Protein AF-A0A5Z1F664-F1 (afdb_monomer_lite)

Structure (mmCIF, N/CA/C/O backbone):
data_AF-A0A5Z1F664-F1
#
_entry.id   AF-A0A5Z1F664-F1
#
loop_
_atom_site.group_PDB
_atom_site.id
_atom_site.type_symbol
_atom_site.label_atom_id
_atom_site.label_alt_id
_atom_site.label_comp_id
_atom_site.label_asym_id
_atom_site.label_entity_id
_atom_site.label_seq_id
_atom_site.pdbx_PDB_ins_code
_atom_site.Cartn_x
_atom_site.Cartn_y
_atom_site.Cartn_z
_atom_site.occupancy
_atom_site.B_iso_or_equiv
_atom_site.auth_seq_id
_atom_site.auth_comp_id
_atom_site.auth_asym_id
_atom_site.auth_atom_id
_atom_site.pdbx_PDB_model_num
ATOM 1 N N . ARG A 1 1 ? 28.347 15.474 -40.503 1.00 77.38 1 ARG A N 1
ATOM 2 C CA . ARG A 1 1 ? 27.801 16.707 -39.877 1.00 77.38 1 ARG A CA 1
ATOM 3 C C . ARG A 1 1 ? 26.361 16.531 -39.399 1.00 77.38 1 ARG A C 1
ATOM 5 O O . ARG A 1 1 ? 26.155 16.645 -38.205 1.00 77.38 1 ARG A O 1
ATOM 12 N N . LEU A 1 2 ? 25.368 16.253 -40.260 1.00 91.25 2 LEU A N 1
ATOM 13 C CA . LEU A 1 2 ? 23.984 16.040 -39.787 1.00 91.25 2 LEU A CA 1
ATOM 14 C C . LEU A 1 2 ? 23.833 14.750 -38.961 1.00 91.25 2 LEU A C 1
ATOM 16 O O . LEU A 1 2 ? 23.247 14.787 -37.887 1.00 91.25 2 LEU A O 1
ATOM 20 N N . LEU A 1 3 ? 24.401 13.635 -39.437 1.00 90.56 3 LEU A N 1
ATOM 21 C CA . LEU A 1 3 ? 24.361 12.351 -38.726 1.00 90.56 3 LEU A CA 1
ATOM 22 C C . LEU A 1 3 ? 25.050 12.425 -37.356 1.00 90.56 3 LEU A C 1
ATOM 24 O O . LEU A 1 3 ? 24.465 11.992 -36.375 1.00 90.56 3 LEU A O 1
ATOM 28 N N . ASP A 1 4 ? 26.217 13.068 -37.263 1.00 93.19 4 ASP A N 1
ATOM 29 C CA . ASP A 1 4 ? 26.925 13.260 -35.984 1.00 93.19 4 ASP A CA 1
ATOM 30 C C . ASP A 1 4 ? 26.083 14.058 -34.972 1.00 93.19 4 ASP A C 1
ATOM 32 O O . ASP A 1 4 ? 26.042 13.743 -33.780 1.00 93.19 4 ASP A O 1
ATOM 36 N N . VAL A 1 5 ? 25.372 15.088 -35.452 1.00 94.31 5 VAL A N 1
ATOM 37 C CA . VAL A 1 5 ? 24.452 15.879 -34.623 1.00 94.31 5 VAL A CA 1
ATOM 38 C C . VAL A 1 5 ? 23.269 15.028 -34.173 1.00 94.31 5 VAL A C 1
ATOM 40 O O . VAL A 1 5 ? 22.916 15.075 -32.996 1.00 94.31 5 VAL A O 1
ATOM 43 N N . LEU A 1 6 ? 22.674 14.236 -35.068 1.00 93.50 6 LEU A N 1
ATOM 44 C CA . LEU A 1 6 ? 21.571 13.336 -34.724 1.00 93.50 6 LEU A CA 1
ATOM 45 C C . LEU A 1 6 ? 22.002 12.278 -33.709 1.00 93.50 6 LEU A C 1
ATOM 47 O O . LEU A 1 6 ? 21.297 12.075 -32.730 1.00 93.50 6 LEU A O 1
ATOM 51 N N . GLN A 1 7 ? 23.177 11.680 -33.877 1.00 93.50 7 GLN A N 1
ATOM 52 C CA . GLN A 1 7 ? 23.704 10.696 -32.938 1.00 93.50 7 GLN A CA 1
ATOM 53 C C . GLN A 1 7 ? 23.955 11.306 -31.552 1.00 93.50 7 GLN A C 1
ATOM 55 O O . GLN A 1 7 ? 23.584 10.723 -30.540 1.00 93.50 7 GLN A O 1
ATOM 60 N N . THR A 1 8 ? 24.525 12.514 -31.494 1.00 96.00 8 THR A N 1
ATOM 61 C CA . THR A 1 8 ? 24.801 13.200 -30.219 1.00 96.00 8 THR A CA 1
ATOM 62 C C . THR A 1 8 ? 23.518 13.663 -29.519 1.00 96.00 8 THR A C 1
ATOM 64 O O . THR A 1 8 ? 23.406 13.629 -28.292 1.00 96.00 8 THR A O 1
ATOM 67 N N . ARG A 1 9 ? 22.530 14.147 -30.280 1.00 96.62 9 ARG A N 1
ATOM 68 C CA . ARG A 1 9 ? 21.281 14.676 -29.715 1.00 96.62 9 ARG A CA 1
ATOM 69 C C . ARG A 1 9 ? 20.278 13.581 -29.394 1.00 96.62 9 ARG A C 1
ATOM 71 O O . ARG A 1 9 ? 19.625 13.664 -28.361 1.00 96.62 9 ARG A O 1
ATOM 78 N N . VAL A 1 10 ? 20.155 12.585 -30.259 1.00 95.38 10 VAL A N 1
ATOM 79 C CA . VAL A 1 10 ? 19.135 11.544 -30.161 1.00 95.38 10 VAL A CA 1
ATOM 80 C C . VAL A 1 10 ? 19.765 10.257 -29.653 1.00 95.38 10 VAL A C 1
ATOM 82 O O . VAL A 1 10 ? 19.531 9.908 -28.502 1.00 95.38 10 VAL A O 1
ATOM 85 N N . GLY A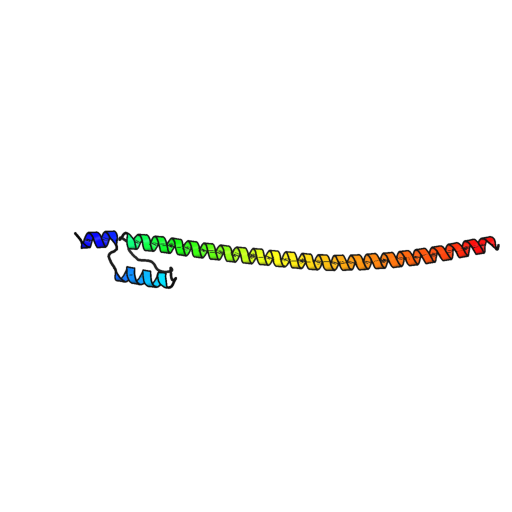 1 11 ? 20.605 9.614 -30.459 1.00 94.88 11 GLY A N 1
ATOM 86 C CA . GLY A 1 11 ? 21.236 8.338 -30.131 1.00 94.88 11 GLY A CA 1
ATOM 87 C C . GLY A 1 11 ? 21.725 7.601 -31.371 1.00 94.88 11 GLY A C 1
ATOM 88 O O . GLY A 1 11 ? 21.448 8.029 -32.495 1.00 94.88 11 GLY A O 1
ATOM 89 N N . SER A 1 12 ? 22.469 6.510 -31.184 1.00 91.75 12 SER A N 1
ATOM 90 C CA . SER A 1 12 ? 22.998 5.724 -32.311 1.00 91.75 12 SER A CA 1
ATOM 91 C C . SER A 1 12 ? 22.051 4.630 -32.800 1.00 91.75 12 SER A C 1
ATOM 93 O O . SER A 1 12 ? 22.189 4.203 -33.945 1.00 91.75 12 SER A O 1
ATOM 95 N N . ASP A 1 13 ? 21.088 4.194 -31.979 1.00 93.75 13 ASP A N 1
ATOM 96 C CA . ASP A 1 13 ? 20.127 3.147 -32.347 1.00 93.75 13 ASP A CA 1
ATOM 97 C C . ASP A 1 13 ? 18.672 3.605 -32.149 1.00 93.75 13 ASP A C 1
ATOM 99 O O . ASP A 1 13 ? 18.087 3.524 -31.068 1.00 93.75 13 ASP A O 1
ATOM 103 N N . MET A 1 14 ? 18.056 4.060 -33.243 1.00 94.31 14 MET A N 1
ATOM 104 C CA . MET A 1 14 ? 16.661 4.509 -33.244 1.00 94.31 14 MET A CA 1
ATOM 105 C C . MET A 1 14 ? 15.660 3.380 -32.979 1.00 94.31 14 MET A C 1
ATOM 107 O O . MET A 1 14 ? 14.577 3.646 -32.457 1.00 94.31 14 MET A O 1
ATOM 111 N N . ASN A 1 15 ? 15.999 2.132 -33.317 1.00 95.56 15 ASN A N 1
ATOM 112 C CA . ASN A 1 15 ? 15.115 0.994 -33.075 1.00 95.56 15 ASN A CA 1
ATOM 113 C C . ASN A 1 15 ? 15.111 0.632 -31.590 1.00 95.56 15 ASN A C 1
ATOM 115 O O . ASN A 1 15 ? 14.046 0.363 -31.035 1.00 95.56 15 ASN A O 1
ATOM 119 N N . ALA A 1 16 ? 16.273 0.689 -30.934 1.00 95.75 16 ALA A N 1
ATOM 120 C CA . ALA A 1 16 ? 16.369 0.522 -29.488 1.00 95.75 16 ALA A CA 1
ATOM 121 C C . ALA A 1 16 ? 15.576 1.612 -28.747 1.00 95.75 16 ALA A C 1
ATOM 123 O O . ALA A 1 16 ? 14.780 1.291 -27.863 1.00 95.75 16 ALA A O 1
ATOM 124 N N . ILE A 1 17 ? 15.716 2.881 -29.158 1.00 96.62 17 ILE A N 1
ATOM 125 C CA . ILE A 1 17 ? 14.953 4.007 -28.587 1.00 96.62 17 ILE A CA 1
ATOM 126 C C . ILE A 1 17 ? 13.444 3.809 -28.779 1.00 96.62 17 ILE A C 1
ATOM 128 O O . ILE A 1 17 ? 12.660 4.000 -27.851 1.00 96.62 17 ILE A O 1
ATOM 132 N N . HIS A 1 18 ? 13.010 3.407 -29.973 1.00 97.12 18 HIS A N 1
ATOM 133 C CA . HIS A 1 18 ? 11.593 3.151 -30.209 1.00 97.12 18 HIS A CA 1
ATOM 134 C C . HIS A 1 18 ? 11.071 2.008 -29.329 1.00 97.12 18 HIS A C 1
ATOM 136 O O . HIS A 1 18 ? 10.019 2.145 -28.708 1.00 97.12 18 HIS A O 1
ATOM 142 N N . LYS A 1 19 ? 11.831 0.912 -29.219 1.00 97.69 19 LYS A N 1
ATOM 143 C CA . LYS A 1 19 ? 11.468 -0.237 -28.389 1.00 97.69 19 LYS A CA 1
ATOM 144 C C . LYS A 1 19 ? 11.304 0.152 -26.918 1.00 97.69 19 LYS A C 1
ATOM 146 O O . LYS A 1 19 ? 10.279 -0.187 -26.333 1.00 97.69 19 LYS A O 1
ATOM 151 N N . ILE A 1 20 ? 12.255 0.892 -26.339 1.00 97.62 20 ILE A N 1
ATOM 152 C CA . ILE A 1 20 ? 12.155 1.297 -24.928 1.00 97.62 20 ILE A CA 1
ATOM 153 C C . ILE A 1 20 ? 10.955 2.222 -24.687 1.00 97.62 20 ILE A C 1
ATOM 155 O O . ILE A 1 20 ? 10.299 2.135 -23.654 1.00 97.62 20 ILE A O 1
ATOM 159 N N . PHE A 1 21 ? 10.611 3.077 -25.656 1.00 97.75 21 PHE A N 1
ATOM 160 C CA . PHE A 1 21 ? 9.417 3.915 -25.560 1.00 97.75 21 PHE A CA 1
ATOM 161 C C . PHE A 1 21 ? 8.125 3.101 -25.601 1.00 97.75 21 PHE A C 1
ATOM 163 O O . PHE A 1 21 ? 7.202 3.421 -24.856 1.00 97.75 21 PHE A O 1
ATOM 170 N N . GLU A 1 22 ? 8.039 2.050 -26.418 1.00 98.31 22 GLU A N 1
ATOM 171 C CA . GLU A 1 22 ? 6.878 1.151 -26.399 1.00 98.31 22 GLU A CA 1
ATOM 172 C C . GLU A 1 22 ? 6.774 0.376 -25.077 1.00 98.31 22 GLU A C 1
ATOM 174 O O . GLU A 1 22 ? 5.680 0.263 -24.522 1.00 98.31 22 GLU A O 1
ATOM 179 N N . GLU A 1 23 ? 7.901 -0.065 -24.510 1.00 98.12 23 GLU A N 1
ATOM 180 C CA . GLU A 1 23 ? 7.941 -0.686 -23.180 1.00 98.12 23 GLU A CA 1
ATOM 181 C C . GLU A 1 23 ? 7.441 0.292 -22.100 1.00 98.12 23 GLU A C 1
ATOM 183 O O . GLU A 1 23 ? 6.495 -0.020 -21.372 1.00 98.12 23 GLU A O 1
ATOM 188 N N . TYR A 1 24 ? 7.949 1.527 -22.076 1.00 97.62 24 TYR A N 1
ATOM 189 C CA . TYR A 1 24 ? 7.527 2.549 -21.109 1.00 97.62 24 TYR A CA 1
ATOM 190 C C . TYR A 1 24 ? 6.060 2.966 -21.295 1.00 97.62 24 TYR A C 1
ATOM 192 O O . TYR A 1 24 ? 5.355 3.190 -20.310 1.00 97.62 24 TYR A O 1
ATOM 200 N N . LYS A 1 25 ? 5.553 3.026 -22.537 1.00 97.62 25 LYS A N 1
ATOM 201 C CA . LYS A 1 25 ? 4.119 3.244 -22.820 1.00 97.62 25 LYS A CA 1
ATOM 202 C C . LYS A 1 25 ? 3.247 2.128 -22.250 1.00 97.62 25 LYS A C 1
ATOM 204 O O . LYS A 1 25 ? 2.129 2.397 -21.820 1.00 97.62 25 LYS A O 1
ATOM 209 N N . SER A 1 26 ? 3.756 0.897 -22.229 1.00 97.75 26 SER A N 1
ATOM 210 C CA . SER A 1 26 ? 3.103 -0.250 -21.588 1.00 97.75 26 SER A CA 1
ATOM 211 C C . SER A 1 26 ? 3.327 -0.324 -20.070 1.00 97.75 26 SER A C 1
ATOM 213 O O . SER A 1 26 ? 2.928 -1.303 -19.444 1.00 97.75 26 SER A O 1
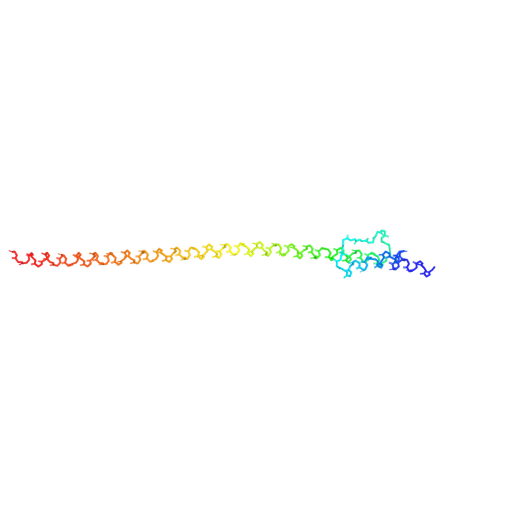ATOM 215 N N . LEU A 1 27 ? 3.916 0.724 -19.474 1.00 97.31 27 LEU A N 1
ATOM 216 C CA . LEU A 1 27 ? 4.286 0.826 -18.057 1.00 97.31 27 LEU A CA 1
ATOM 217 C C . LEU A 1 27 ? 5.360 -0.180 -17.614 1.00 97.31 27 LEU A C 1
ATOM 219 O O . LEU A 1 27 ? 5.517 -0.441 -16.419 1.00 97.31 27 LEU A O 1
ATOM 223 N N . ASP A 1 28 ? 6.121 -0.731 -18.559 1.00 97.56 28 ASP A N 1
ATOM 224 C CA . ASP A 1 28 ? 7.259 -1.594 -18.273 1.00 97.56 28 ASP A CA 1
ATOM 225 C C . ASP A 1 28 ? 8.553 -0.774 -18.254 1.00 97.56 28 ASP A C 1
ATOM 227 O O . ASP A 1 28 ? 9.135 -0.469 -19.290 1.00 97.56 28 ASP A O 1
ATOM 231 N N . PHE A 1 29 ? 9.008 -0.420 -17.052 1.00 97.25 29 PHE A N 1
ATOM 232 C CA . PHE A 1 29 ? 10.221 0.377 -16.825 1.00 97.25 29 PHE A CA 1
ATOM 233 C C . PHE A 1 29 ? 11.428 -0.477 -16.404 1.00 97.25 29 PHE A C 1
ATOM 235 O O . PHE A 1 29 ? 12.361 0.026 -15.778 1.00 97.25 29 PHE A O 1
ATOM 242 N N . ARG A 1 30 ? 11.394 -1.794 -16.654 1.00 95.88 30 ARG A N 1
ATOM 243 C CA . ARG A 1 30 ? 12.449 -2.717 -16.194 1.00 95.88 30 ARG A CA 1
ATOM 244 C C . ARG A 1 30 ? 13.727 -2.626 -17.019 1.00 95.88 30 ARG A C 1
ATOM 246 O O . ARG A 1 30 ? 14.809 -2.848 -16.477 1.00 95.88 30 ARG A O 1
ATOM 253 N N . ASN A 1 31 ? 13.599 -2.332 -18.308 1.00 96.62 31 ASN A N 1
ATOM 254 C CA . ASN A 1 31 ? 14.725 -2.253 -19.231 1.00 96.62 31 ASN A CA 1
ATOM 255 C C . ASN A 1 31 ? 15.238 -0.818 -19.357 1.00 96.62 31 ASN A C 1
ATOM 257 O O . ASN A 1 31 ? 14.591 0.137 -18.931 1.00 96.62 31 ASN A O 1
ATOM 261 N N . LYS A 1 32 ? 16.418 -0.679 -19.963 1.00 96.19 32 LYS A N 1
ATOM 262 C CA . LYS A 1 32 ? 17.068 0.597 -20.269 1.00 96.19 32 LYS A CA 1
ATOM 263 C C . LYS A 1 32 ? 17.802 0.500 -21.597 1.00 96.19 32 LYS A C 1
ATOM 265 O O . LYS A 1 32 ? 18.056 -0.594 -22.095 1.00 96.19 32 LYS A O 1
ATOM 270 N N . LEU A 1 33 ? 18.166 1.651 -22.147 1.00 96.19 33 LEU A N 1
ATOM 271 C CA . LEU A 1 33 ? 19.045 1.730 -23.306 1.00 96.19 33 LEU A CA 1
ATOM 272 C C . LEU A 1 33 ? 20.494 1.496 -22.874 1.00 96.19 33 LEU A C 1
ATOM 274 O O . LEU A 1 33 ? 21.047 2.279 -22.095 1.00 96.19 33 LEU A O 1
ATOM 278 N N . ASP A 1 34 ? 21.108 0.437 -23.393 1.00 92.88 34 ASP A N 1
ATOM 279 C CA . ASP A 1 34 ? 22.530 0.162 -23.197 1.00 92.88 34 ASP A CA 1
ATOM 280 C C . ASP A 1 34 ? 23.391 1.154 -23.985 1.00 92.88 34 ASP A C 1
ATOM 282 O O . ASP A 1 34 ? 23.032 1.571 -25.084 1.00 92.88 34 ASP A O 1
ATOM 286 N N . ASN A 1 35 ? 24.559 1.510 -23.442 1.00 91.88 35 ASN A N 1
ATOM 287 C CA . ASN A 1 35 ? 25.513 2.430 -24.080 1.00 91.88 35 ASN A CA 1
ATOM 288 C C . ASN A 1 35 ? 24.885 3.767 -24.527 1.00 91.88 35 ASN A C 1
ATOM 290 O O . ASN A 1 35 ? 25.287 4.332 -25.545 1.00 91.88 35 ASN A O 1
ATOM 294 N N . ALA A 1 36 ? 23.913 4.271 -23.761 1.00 93.25 36 ALA A N 1
ATOM 295 C CA . ALA A 1 36 ? 23.258 5.548 -24.007 1.00 93.25 36 ALA A CA 1
ATOM 296 C C . ALA A 1 36 ? 24.281 6.696 -24.042 1.00 93.25 36 ALA A C 1
ATOM 298 O O . ALA A 1 36 ? 24.887 7.032 -23.024 1.00 93.25 36 ALA A O 1
ATOM 299 N N . ASN A 1 37 ? 24.455 7.302 -25.214 1.00 93.50 37 ASN A N 1
ATOM 300 C CA . ASN A 1 37 ? 25.386 8.411 -25.443 1.00 93.50 37 ASN A CA 1
ATOM 301 C C . ASN A 1 37 ? 24.678 9.634 -26.040 1.00 93.50 37 ASN A C 1
ATOM 303 O O . ASN A 1 37 ? 25.144 10.763 -25.877 1.00 93.50 37 ASN A O 1
ATOM 307 N N . GLY A 1 38 ? 23.548 9.421 -26.719 1.00 96.44 38 GLY A N 1
ATOM 308 C CA . GLY A 1 38 ? 22.690 10.491 -27.200 1.00 96.44 38 GLY A CA 1
ATOM 309 C C . GLY A 1 38 ? 21.916 11.151 -26.060 1.00 96.44 38 GLY A C 1
ATOM 310 O O . GLY A 1 38 ? 21.518 10.502 -25.092 1.00 96.44 38 GLY A O 1
ATOM 311 N N . SER A 1 39 ? 21.663 12.457 -26.171 1.00 97.50 39 SER A N 1
ATOM 312 C CA . SER A 1 39 ? 20.955 13.200 -25.113 1.00 97.50 39 SER A CA 1
ATOM 313 C C . SER A 1 39 ? 19.560 12.621 -24.818 1.00 97.50 39 SER A C 1
ATOM 315 O O . SER A 1 39 ? 19.158 12.577 -23.654 1.00 97.50 39 SER A O 1
ATOM 317 N N . VAL A 1 40 ? 18.830 12.148 -25.839 1.00 97.25 40 VAL A N 1
ATOM 318 C CA . VAL A 1 40 ? 17.525 11.482 -25.659 1.00 97.25 40 VAL A CA 1
ATOM 319 C C . VAL A 1 40 ? 17.679 10.125 -24.970 1.00 97.25 40 VAL A C 1
ATOM 321 O O . VAL A 1 40 ? 16.927 9.862 -24.035 1.00 97.25 40 VAL A O 1
ATOM 324 N N . GLU A 1 41 ? 18.650 9.291 -25.357 1.00 97.31 41 GLU A N 1
ATOM 325 C CA . GLU A 1 41 ? 18.900 7.993 -24.702 1.00 97.31 41 GLU A CA 1
ATOM 326 C C . GLU A 1 41 ? 19.187 8.169 -23.201 1.00 97.31 41 GLU A C 1
ATOM 328 O O . GLU A 1 41 ? 18.549 7.538 -22.356 1.00 97.31 41 GLU A O 1
ATOM 333 N N . VAL A 1 42 ? 20.097 9.090 -22.860 1.00 97.81 42 VAL A N 1
ATOM 334 C CA . VAL A 1 42 ? 20.485 9.378 -21.469 1.00 97.81 42 VAL A CA 1
ATOM 335 C C . VAL A 1 42 ? 19.294 9.889 -20.663 1.00 97.81 42 VAL A C 1
ATOM 337 O O . VAL A 1 42 ? 19.036 9.411 -19.557 1.00 97.81 42 VAL A O 1
ATOM 340 N N . THR A 1 43 ? 18.533 10.830 -21.228 1.00 97.94 43 THR A N 1
ATOM 341 C CA . THR A 1 43 ? 17.341 11.381 -20.569 1.00 97.94 43 THR A CA 1
ATOM 342 C C . THR A 1 43 ? 16.277 10.304 -20.363 1.00 97.94 43 THR A C 1
ATOM 344 O O . THR A 1 43 ? 15.653 10.253 -19.309 1.00 97.94 43 THR A O 1
ATOM 347 N N . THR A 1 44 ? 16.097 9.405 -21.332 1.00 97.38 44 THR A N 1
ATOM 348 C CA . THR A 1 44 ? 15.135 8.296 -21.249 1.00 97.38 44 THR A CA 1
ATOM 349 C C . THR A 1 44 ? 15.470 7.346 -20.105 1.00 97.38 44 THR A C 1
ATOM 351 O O . THR A 1 44 ? 14.590 6.990 -19.320 1.00 97.38 44 THR A O 1
ATOM 354 N N . ASN A 1 45 ? 16.745 6.980 -19.957 1.00 97.81 45 ASN A N 1
ATOM 355 C CA . ASN A 1 45 ? 17.191 6.143 -18.845 1.00 97.81 45 ASN A CA 1
ATOM 356 C C . ASN A 1 45 ? 16.981 6.840 -17.494 1.00 97.81 45 ASN A C 1
ATOM 358 O O . ASN A 1 45 ? 16.437 6.228 -16.578 1.00 97.81 45 ASN A O 1
ATOM 362 N N . ALA A 1 46 ? 17.341 8.125 -17.391 1.00 98.19 46 ALA A N 1
ATOM 363 C CA . ALA A 1 46 ? 17.147 8.906 -16.169 1.00 98.19 46 ALA A CA 1
ATOM 364 C C . ALA A 1 46 ? 15.662 9.020 -15.776 1.00 98.19 46 ALA A C 1
ATOM 366 O O . ALA A 1 46 ? 15.318 8.879 -14.604 1.00 98.19 46 ALA A O 1
ATOM 367 N N . LEU A 1 47 ? 14.770 9.227 -16.753 1.00 97.81 47 LEU A N 1
ATOM 368 C CA . LEU A 1 47 ? 13.325 9.244 -16.517 1.00 97.81 47 LEU A CA 1
ATOM 369 C C . LEU A 1 47 ? 12.807 7.875 -16.069 1.00 97.81 47 LEU A C 1
ATOM 371 O O . LEU A 1 47 ? 12.031 7.809 -15.119 1.00 97.81 47 LEU A O 1
ATOM 375 N N . GLY A 1 48 ? 13.251 6.788 -16.705 1.00 98.06 48 GLY A N 1
ATOM 376 C CA . GLY A 1 48 ? 12.895 5.431 -16.285 1.00 98.06 48 GLY A CA 1
ATOM 377 C C . GLY A 1 48 ? 13.307 5.137 -14.845 1.00 98.06 48 GLY A C 1
ATOM 378 O O . GLY A 1 48 ? 12.510 4.616 -14.068 1.00 98.06 48 GLY A O 1
ATOM 379 N N . ASP A 1 49 ? 14.517 5.545 -14.462 1.00 98.12 49 ASP A N 1
ATOM 380 C CA . ASP A 1 49 ? 15.014 5.407 -13.094 1.00 98.12 49 ASP A CA 1
ATOM 381 C C . ASP A 1 49 ? 14.163 6.157 -12.071 1.00 98.12 49 ASP A C 1
ATOM 383 O O . ASP A 1 49 ? 13.794 5.589 -11.037 1.00 98.12 49 ASP A O 1
ATOM 387 N N . GLU A 1 50 ? 13.809 7.411 -12.359 1.00 98.44 50 GLU A N 1
ATOM 388 C CA . GLU A 1 50 ? 12.982 8.191 -11.441 1.00 98.44 50 GLU A CA 1
ATOM 389 C C . GLU A 1 50 ? 11.558 7.624 -11.352 1.00 98.44 50 GLU A C 1
ATOM 391 O O . GLU A 1 50 ? 10.991 7.562 -10.262 1.00 98.44 50 GLU A O 1
ATOM 396 N N . ILE A 1 51 ? 10.997 7.113 -12.455 1.00 98.25 51 ILE A N 1
ATOM 397 C CA . ILE A 1 51 ? 9.694 6.433 -12.441 1.00 98.25 51 ILE A CA 1
ATOM 398 C C . ILE A 1 51 ? 9.747 5.169 -11.577 1.00 98.25 51 ILE A C 1
ATOM 400 O O . ILE A 1 51 ? 8.899 4.993 -10.701 1.00 98.25 51 ILE A O 1
ATOM 404 N N . VAL A 1 52 ? 10.753 4.308 -11.756 1.00 98.19 52 VAL A N 1
ATOM 405 C CA . VAL A 1 52 ? 10.925 3.096 -10.934 1.00 98.19 52 VAL A CA 1
ATOM 406 C C . VAL A 1 52 ? 11.059 3.453 -9.455 1.00 98.19 52 VAL A C 1
ATOM 408 O O . VAL A 1 52 ? 10.468 2.793 -8.599 1.00 98.19 52 VAL A O 1
ATOM 411 N N . LYS A 1 53 ? 11.816 4.504 -9.137 1.00 98.50 53 LYS A N 1
ATOM 412 C CA . LYS A 1 53 ? 11.970 4.999 -7.768 1.00 98.50 53 LYS A CA 1
ATOM 413 C C . LYS A 1 53 ? 10.644 5.498 -7.187 1.00 98.50 53 LYS A C 1
ATOM 415 O O . LYS A 1 53 ? 10.309 5.109 -6.069 1.00 98.50 53 LYS A O 1
ATOM 420 N N . MET A 1 54 ? 9.868 6.280 -7.940 1.00 98.44 54 MET A N 1
ATOM 421 C CA . MET A 1 54 ? 8.533 6.725 -7.520 1.00 98.44 54 MET A CA 1
ATOM 422 C C . MET A 1 54 ? 7.586 5.543 -7.276 1.00 98.44 54 MET A C 1
ATOM 424 O O . MET A 1 54 ? 6.880 5.524 -6.269 1.00 98.44 54 MET A O 1
ATOM 428 N N . LEU A 1 55 ? 7.597 4.528 -8.148 1.00 98.31 55 LEU A N 1
ATOM 429 C CA . LEU A 1 55 ? 6.774 3.323 -7.989 1.00 98.31 55 LEU A CA 1
ATOM 430 C C . LEU A 1 55 ? 7.157 2.529 -6.733 1.00 98.31 55 LEU A C 1
ATOM 432 O O . LEU A 1 55 ? 6.276 2.113 -5.981 1.00 98.31 55 LEU A O 1
ATOM 436 N N . LYS A 1 56 ? 8.458 2.366 -6.463 1.00 98.25 56 LYS A N 1
ATOM 437 C CA . LYS A 1 56 ? 8.944 1.730 -5.226 1.00 98.25 56 LYS A CA 1
ATOM 438 C C . LYS A 1 56 ? 8.496 2.502 -3.989 1.00 98.25 56 LYS A C 1
ATOM 440 O O . LYS A 1 56 ? 7.918 1.911 -3.087 1.00 98.25 56 LYS A O 1
ATOM 445 N N . GLN A 1 57 ? 8.668 3.821 -3.989 1.00 98.44 57 GLN A N 1
ATOM 446 C CA . GLN A 1 57 ? 8.237 4.666 -2.877 1.00 98.44 57 GLN A CA 1
ATOM 447 C C . GLN A 1 57 ? 6.718 4.600 -2.653 1.00 98.44 57 GLN A C 1
ATOM 449 O O . GLN A 1 57 ? 6.262 4.545 -1.512 1.00 98.44 57 GLN A O 1
ATOM 454 N N . SER A 1 58 ? 5.925 4.576 -3.728 1.00 98.31 58 SER A N 1
ATOM 455 C CA . SER A 1 58 ? 4.470 4.413 -3.644 1.00 98.31 58 SER A CA 1
ATOM 456 C C . SER A 1 58 ? 4.082 3.053 -3.055 1.00 98.31 58 SER A C 1
ATOM 458 O O . SER A 1 58 ? 3.212 2.993 -2.185 1.00 98.31 58 SER A O 1
ATOM 460 N N . SER A 1 59 ? 4.766 1.979 -3.461 1.00 98.38 59 SER A N 1
ATOM 461 C CA . SER A 1 59 ? 4.591 0.640 -2.886 1.00 98.38 59 SER A CA 1
ATOM 462 C C . SER A 1 59 ? 4.942 0.608 -1.396 1.00 98.38 59 SER A C 1
ATOM 464 O O . SER A 1 59 ? 4.185 0.062 -0.595 1.00 98.38 59 SER A O 1
ATOM 466 N N . ASP A 1 60 ? 6.060 1.215 -1.001 1.00 98.62 60 ASP A N 1
ATOM 467 C CA . ASP A 1 60 ? 6.480 1.280 0.402 1.00 98.62 60 ASP A CA 1
ATOM 468 C C . ASP A 1 60 ? 5.464 2.052 1.254 1.00 98.62 60 ASP A C 1
ATOM 470 O O . ASP A 1 60 ? 5.103 1.608 2.346 1.00 98.62 60 ASP A O 1
ATOM 474 N N . PHE A 1 61 ? 4.930 3.160 0.730 1.00 98.31 61 PHE A N 1
ATOM 475 C CA . PHE A 1 61 ? 3.863 3.912 1.386 1.00 98.31 61 PHE A CA 1
ATOM 476 C C . PHE A 1 61 ? 2.586 3.079 1.547 1.00 98.31 61 PHE A C 1
ATOM 478 O O . PHE A 1 61 ? 2.003 3.060 2.631 1.00 98.31 61 PHE A O 1
ATOM 485 N N . ALA A 1 62 ? 2.166 2.352 0.507 1.00 98.62 62 ALA A N 1
ATOM 486 C CA . ALA A 1 62 ? 0.991 1.485 0.567 1.00 98.62 62 ALA A CA 1
ATOM 487 C C . ALA A 1 62 ? 1.156 0.364 1.609 1.00 98.62 62 ALA A C 1
ATOM 489 O O . ALA A 1 62 ? 0.246 0.116 2.401 1.00 98.62 62 ALA A O 1
ATOM 490 N N . ASN A 1 63 ? 2.335 -0.263 1.665 1.00 98.62 63 ASN A N 1
ATOM 491 C CA . ASN A 1 63 ? 2.654 -1.284 2.664 1.00 98.62 63 ASN A CA 1
ATOM 492 C C . ASN A 1 63 ? 2.652 -0.712 4.087 1.00 98.62 63 ASN A C 1
ATOM 494 O O . ASN A 1 63 ? 2.121 -1.334 5.011 1.00 98.62 63 ASN A O 1
ATOM 498 N N . HIS A 1 64 ? 3.212 0.486 4.273 1.00 98.50 64 HIS A N 1
ATOM 499 C CA . HIS A 1 64 ? 3.204 1.158 5.567 1.00 98.50 64 HIS A CA 1
ATOM 500 C C . HIS A 1 64 ? 1.776 1.498 6.012 1.00 98.50 64 HIS A C 1
ATOM 502 O O . HIS A 1 64 ? 1.389 1.179 7.135 1.00 98.50 64 HIS A O 1
ATOM 508 N N . LEU A 1 65 ? 0.960 2.047 5.109 1.00 98.56 65 LEU A N 1
ATOM 509 C CA . LEU A 1 65 ? -0.442 2.358 5.375 1.00 98.56 65 LEU A CA 1
ATOM 510 C C . LEU A 1 65 ? -1.254 1.108 5.736 1.00 98.56 65 LEU A C 1
ATOM 512 O O . LEU A 1 65 ? -2.061 1.153 6.665 1.00 98.56 65 LEU A O 1
ATOM 516 N N . ALA A 1 66 ? -1.038 -0.011 5.039 1.00 98.50 66 ALA A N 1
ATOM 517 C CA . ALA A 1 66 ? -1.696 -1.278 5.348 1.00 98.50 66 ALA A CA 1
ATOM 518 C C . ALA A 1 66 ? -1.335 -1.779 6.758 1.00 98.50 66 ALA A C 1
ATOM 520 O O . ALA A 1 66 ? -2.215 -2.201 7.510 1.00 98.50 66 ALA A O 1
ATOM 521 N N . SER A 1 67 ? -0.060 -1.669 7.145 1.00 98.56 67 SER A N 1
ATOM 522 C CA . SER A 1 67 ? 0.414 -2.028 8.488 1.00 98.56 67 SER A CA 1
ATOM 523 C C . SER A 1 67 ? -0.229 -1.164 9.576 1.00 98.56 67 SER A C 1
ATOM 525 O O . SER A 1 67 ? -0.790 -1.695 10.537 1.00 98.56 67 SER A O 1
ATOM 527 N N . GLU A 1 68 ? -0.229 0.161 9.409 1.00 98.62 68 GLU A N 1
ATOM 528 C CA . GLU A 1 68 ? -0.851 1.077 10.375 1.00 98.62 68 GLU A CA 1
ATOM 529 C C . GLU A 1 68 ? -2.372 0.887 10.455 1.00 98.62 68 GLU A C 1
ATOM 531 O O . GLU A 1 68 ? -2.942 0.894 11.546 1.00 98.62 68 GLU A O 1
ATOM 536 N N . SER A 1 69 ? -3.028 0.608 9.326 1.00 98.62 69 SER A N 1
ATOM 537 C CA . SER A 1 69 ? -4.461 0.289 9.294 1.00 98.62 69 SER A CA 1
ATOM 538 C C . SER A 1 69 ? -4.775 -1.000 10.059 1.00 98.62 69 SER A C 1
ATOM 540 O O . SER A 1 69 ? -5.743 -1.044 10.817 1.00 98.62 69 SER A O 1
ATOM 542 N N . SER A 1 70 ? -3.937 -2.034 9.926 1.00 98.56 70 SER A N 1
ATOM 543 C CA . SER A 1 70 ? -4.089 -3.280 10.685 1.00 98.56 70 SER A CA 1
ATOM 544 C C . SER A 1 70 ? -3.895 -3.060 12.186 1.00 98.56 70 SER A C 1
ATOM 546 O O . SER A 1 70 ? -4.665 -3.597 12.982 1.00 98.56 70 SER A O 1
ATOM 548 N N . LYS A 1 71 ? -2.902 -2.258 12.594 1.00 98.62 71 LYS A N 1
ATOM 549 C CA . LYS A 1 71 ? -2.692 -1.912 14.010 1.00 98.62 71 LYS A CA 1
ATOM 550 C C . LYS A 1 71 ? -3.884 -1.153 14.579 1.00 98.62 71 LYS A C 1
ATOM 552 O O . LYS A 1 71 ? -4.342 -1.470 15.676 1.00 98.62 71 LYS A O 1
ATOM 557 N N . LEU A 1 72 ? -4.407 -0.182 13.829 1.00 98.62 72 LEU A N 1
ATOM 558 C CA . LEU A 1 72 ? -5.592 0.575 14.219 1.00 98.62 72 LEU A CA 1
ATOM 559 C C . LEU A 1 72 ? -6.810 -0.343 14.369 1.00 98.62 72 LEU A C 1
ATOM 561 O O . LEU A 1 72 ? -7.525 -0.242 15.362 1.00 98.62 72 LEU A O 1
ATOM 565 N N . GLN A 1 73 ? -7.015 -1.273 13.434 1.00 98.56 73 GLN A N 1
ATOM 566 C CA . GLN A 1 73 ? -8.092 -2.257 13.523 1.00 98.56 73 GLN A CA 1
ATOM 567 C C . GLN A 1 73 ? -7.991 -3.091 14.806 1.00 98.56 73 GLN A C 1
ATOM 569 O O . GLN A 1 73 ? -8.983 -3.223 15.522 1.00 98.56 73 GLN A O 1
ATOM 574 N N . SER A 1 74 ? -6.802 -3.601 15.139 1.00 98.62 74 SER A N 1
ATOM 575 C CA . SER A 1 74 ? -6.586 -4.346 16.385 1.00 98.62 74 SER A CA 1
ATOM 576 C C . SER A 1 74 ? -6.817 -3.483 17.628 1.00 98.62 74 SER A C 1
ATOM 578 O O . SER A 1 74 ? -7.430 -3.942 18.589 1.00 98.62 74 SER A O 1
ATOM 580 N N . ALA A 1 75 ? -6.378 -2.221 17.616 1.00 98.62 75 ALA A N 1
ATOM 581 C CA . ALA A 1 75 ? -6.612 -1.293 18.720 1.00 98.62 75 ALA A CA 1
ATOM 582 C C . ALA A 1 75 ? -8.111 -1.033 18.940 1.00 98.62 75 ALA A C 1
ATOM 584 O O . ALA A 1 75 ? -8.579 -1.072 20.077 1.00 98.62 75 ALA A O 1
ATOM 585 N N . VAL A 1 76 ? -8.876 -0.839 17.861 1.00 98.69 76 VAL A N 1
ATOM 586 C CA . VAL A 1 76 ? -10.335 -0.668 17.919 1.00 98.69 76 VAL A CA 1
ATOM 587 C C . VAL A 1 76 ? -11.016 -1.935 18.434 1.00 98.69 76 VAL A C 1
ATOM 589 O O . VAL A 1 76 ? -11.856 -1.841 19.321 1.00 98.69 76 VAL A O 1
ATOM 592 N N . GLN A 1 77 ? -10.629 -3.119 17.951 1.00 98.56 77 GLN A N 1
ATOM 593 C CA . GLN A 1 77 ? -11.177 -4.391 18.440 1.00 98.56 77 GLN A CA 1
A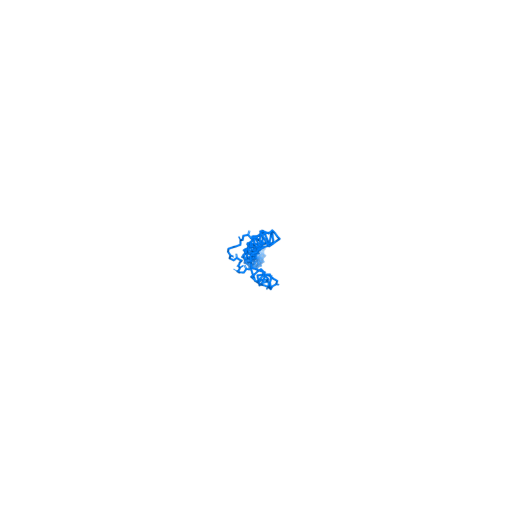TOM 594 C C . GLN A 1 77 ? -10.928 -4.587 19.941 1.00 98.56 77 GLN A C 1
ATOM 596 O O . GLN A 1 77 ? -11.850 -4.938 20.679 1.00 98.56 77 GLN A O 1
ATOM 601 N N . ASN A 1 78 ? -9.707 -4.307 20.404 1.00 98.56 78 ASN A N 1
ATOM 602 C CA . ASN A 1 78 ? -9.357 -4.386 21.822 1.00 98.56 78 ASN A CA 1
ATOM 603 C C . ASN A 1 78 ? -10.158 -3.383 22.658 1.00 98.56 78 ASN A C 1
ATOM 605 O O . ASN A 1 78 ? -10.646 -3.734 23.734 1.00 98.56 78 ASN A O 1
ATOM 609 N N . LEU A 1 79 ? -10.326 -2.154 22.161 1.00 98.50 79 LEU A N 1
ATOM 610 C CA . LEU A 1 79 ? -11.138 -1.134 22.815 1.00 98.50 79 LEU A CA 1
ATOM 611 C C . LEU A 1 79 ? -12.598 -1.584 22.928 1.00 98.50 79 LEU A C 1
ATOM 613 O O . LEU A 1 79 ? -13.145 -1.565 24.024 1.00 98.50 79 LEU A O 1
ATOM 617 N N . THR A 1 80 ? -13.204 -2.060 21.838 1.00 98.44 80 THR A N 1
ATOM 618 C CA . THR A 1 80 ? -14.581 -2.574 21.838 1.00 98.44 80 THR A CA 1
ATOM 619 C C . THR A 1 80 ? -14.751 -3.733 22.817 1.00 98.44 80 THR A C 1
ATOM 621 O O . THR A 1 80 ? -15.700 -3.736 23.598 1.00 98.44 80 THR A O 1
ATOM 624 N N . SER A 1 81 ? -13.820 -4.692 22.830 1.00 98.50 81 SER A N 1
ATOM 625 C CA . SER A 1 81 ? -13.866 -5.801 23.788 1.00 98.50 81 SER A CA 1
ATOM 626 C C . SER A 1 81 ? -13.769 -5.304 25.230 1.00 98.50 81 SER A C 1
ATOM 628 O O . SER A 1 81 ? -14.512 -5.774 26.085 1.00 98.50 81 SER A O 1
ATOM 630 N N . SER A 1 82 ? -12.882 -4.344 25.499 1.00 98.62 82 SER A N 1
ATOM 631 C CA . SER A 1 82 ? -12.695 -3.776 26.838 1.00 98.62 82 SER A CA 1
ATOM 632 C C . SER A 1 82 ? -13.934 -3.008 27.300 1.00 98.62 82 SER A C 1
ATOM 634 O O . SER A 1 82 ? -14.358 -3.170 28.440 1.00 98.62 82 SER A O 1
ATOM 636 N N . SER A 1 83 ? -14.558 -2.227 26.412 1.00 98.56 83 SER A N 1
ATOM 637 C CA . SER A 1 83 ? -15.813 -1.522 26.690 1.00 98.56 83 SER A CA 1
ATOM 638 C C . SER A 1 83 ? -16.968 -2.482 26.976 1.00 98.56 83 SER A C 1
ATOM 640 O O . SER A 1 83 ? -17.730 -2.236 27.906 1.00 98.56 83 SER A O 1
ATOM 642 N N . ASN A 1 84 ? -17.074 -3.593 26.2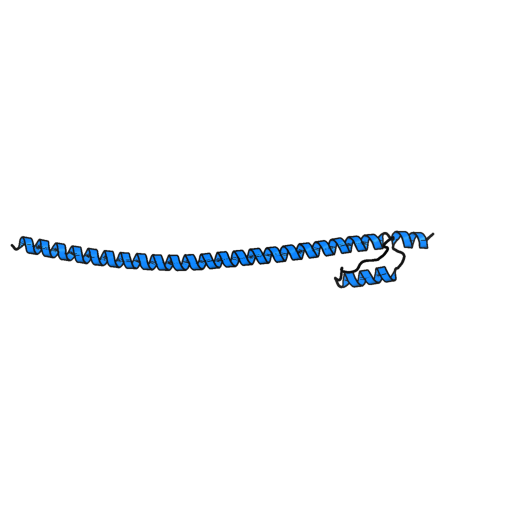40 1.00 98.38 84 ASN A N 1
ATOM 643 C CA . ASN A 1 84 ? -18.091 -4.615 26.503 1.00 98.38 84 ASN A CA 1
ATOM 644 C C . ASN A 1 84 ? -17.876 -5.292 27.864 1.00 98.38 84 ASN A C 1
ATOM 646 O O . ASN A 1 84 ? -18.825 -5.426 28.633 1.00 98.38 84 ASN A O 1
ATOM 650 N N . SER A 1 85 ? -16.635 -5.665 28.194 1.00 98.44 85 SER A N 1
ATOM 651 C CA . SER A 1 85 ? -16.312 -6.219 29.515 1.00 98.44 85 SER A CA 1
ATOM 652 C C . SER A 1 85 ? -16.610 -5.222 30.635 1.00 98.44 85 SER A C 1
ATOM 654 O O . SER A 1 85 ? -17.163 -5.599 31.661 1.00 98.44 85 SER A O 1
ATOM 656 N N . GLN A 1 86 ? -16.293 -3.940 30.431 1.00 98.50 86 GLN A N 1
ATOM 657 C CA . GLN A 1 86 ? -16.586 -2.894 31.406 1.00 98.50 86 GLN A CA 1
ATOM 658 C C . GLN A 1 86 ? -18.094 -2.698 31.606 1.00 98.50 86 GLN A C 1
ATOM 660 O O . GLN A 1 86 ? -18.528 -2.531 32.743 1.00 98.50 86 GLN A O 1
ATOM 665 N N . ALA A 1 87 ? -18.893 -2.745 30.536 1.00 98.38 87 ALA A N 1
ATOM 666 C CA . ALA A 1 87 ? -20.349 -2.690 30.635 1.00 98.38 87 ALA A CA 1
ATOM 667 C C . ALA A 1 87 ? -20.898 -3.866 31.461 1.00 98.38 87 ALA A C 1
ATOM 669 O O . ALA A 1 87 ? -21.676 -3.641 32.383 1.00 98.38 87 ALA A O 1
ATOM 670 N N . ALA A 1 88 ? -20.413 -5.087 31.214 1.00 98.25 88 ALA A N 1
ATOM 671 C CA . ALA A 1 88 ? -20.797 -6.263 31.995 1.00 98.25 88 ALA A CA 1
ATOM 672 C C . ALA A 1 88 ? -20.410 -6.137 33.483 1.00 98.25 88 ALA A C 1
ATOM 674 O O . ALA A 1 88 ? -21.217 -6.433 34.359 1.00 98.25 88 ALA A O 1
ATOM 675 N N . SER A 1 89 ? -19.210 -5.631 33.796 1.00 98.38 89 SER A N 1
ATOM 676 C CA . SER A 1 89 ? -18.806 -5.380 35.189 1.00 98.38 89 SER A CA 1
ATOM 677 C C . SER A 1 89 ? -19.662 -4.307 35.876 1.00 98.38 89 SER A C 1
ATOM 679 O O . SER A 1 89 ? -19.888 -4.380 37.086 1.00 98.38 89 SER A O 1
ATOM 681 N N . LEU A 1 90 ? -20.146 -3.304 35.134 1.00 98.00 90 LEU A N 1
ATOM 682 C CA . LEU A 1 90 ? -21.078 -2.305 35.664 1.00 98.00 90 LEU A CA 1
ATOM 683 C C . LEU A 1 90 ? -22.460 -2.909 35.939 1.00 98.00 90 LEU A C 1
ATOM 685 O O . LEU A 1 90 ? -23.044 -2.593 36.973 1.00 98.00 90 LEU A O 1
ATOM 689 N N . GLU A 1 91 ? -22.957 -3.793 35.069 1.00 98.06 91 GLU A N 1
ATOM 690 C CA . GLU A 1 91 ? -24.196 -4.548 35.308 1.00 98.06 91 GLU A CA 1
ATOM 691 C C . GLU A 1 91 ? -24.085 -5.424 36.562 1.00 98.06 91 GLU A C 1
ATOM 693 O O . GLU A 1 91 ? -24.967 -5.393 37.418 1.00 98.06 91 GLU A O 1
ATOM 698 N N . GLU A 1 92 ? -22.969 -6.138 36.726 1.00 98.19 92 GLU A N 1
ATOM 699 C CA . GLU A 1 92 ? -22.703 -6.951 37.918 1.00 98.19 92 GLU A CA 1
ATOM 700 C C . GLU A 1 92 ? -22.636 -6.093 39.191 1.00 98.19 92 GLU A C 1
ATOM 702 O O . GLU A 1 92 ? -23.233 -6.432 40.213 1.00 98.19 92 GLU A O 1
ATOM 707 N N . THR A 1 93 ? -21.971 -4.936 39.123 1.00 97.88 93 THR A N 1
ATOM 708 C CA . THR A 1 93 ? -21.899 -3.993 40.250 1.00 97.88 93 THR A CA 1
ATOM 709 C C . THR A 1 93 ? -23.283 -3.454 40.621 1.00 97.88 93 THR A C 1
ATOM 711 O O . THR A 1 93 ? -23.596 -3.328 41.805 1.00 97.88 93 THR A O 1
ATOM 714 N N . ALA A 1 94 ? -24.127 -3.147 39.631 1.00 97.94 94 ALA A N 1
ATOM 715 C CA . ALA A 1 94 ? -25.494 -2.692 39.865 1.00 97.94 94 ALA A CA 1
ATOM 716 C C . ALA A 1 94 ? -26.346 -3.783 40.532 1.00 97.94 94 ALA A C 1
ATOM 718 O O . ALA A 1 94 ? -27.009 -3.504 41.529 1.00 97.94 94 ALA A O 1
ATOM 719 N N . ALA A 1 95 ? -26.259 -5.029 40.057 1.00 97.88 95 ALA A N 1
ATOM 720 C CA . ALA A 1 95 ? -26.956 -6.165 40.661 1.00 97.88 95 ALA A CA 1
ATOM 721 C C . ALA A 1 95 ? -26.515 -6.410 42.116 1.00 97.88 95 ALA A C 1
ATOM 723 O O . ALA A 1 95 ? -27.351 -6.593 43.002 1.00 97.88 95 ALA A O 1
ATOM 724 N N . ALA A 1 96 ? -25.210 -6.332 42.397 1.00 97.81 96 ALA A N 1
ATOM 725 C CA . ALA A 1 96 ? -24.691 -6.442 43.759 1.00 97.81 96 ALA A CA 1
ATOM 726 C C . ALA A 1 96 ? -25.213 -5.313 44.672 1.00 97.81 96 ALA A C 1
ATOM 728 O O . ALA A 1 96 ? -25.534 -5.544 45.838 1.00 97.81 96 ALA A O 1
ATOM 729 N N . LEU A 1 97 ? -25.342 -4.087 44.152 1.00 96.94 97 LEU A N 1
ATOM 730 C CA . LEU A 1 97 ? -25.926 -2.963 44.893 1.00 96.94 97 LEU A CA 1
ATOM 731 C C . LEU A 1 97 ? -27.426 -3.147 45.168 1.00 96.94 97 LEU A C 1
ATOM 733 O O . LEU A 1 97 ? -27.892 -2.782 46.253 1.00 96.94 97 LEU A O 1
ATOM 737 N N . GLU A 1 98 ? -28.182 -3.726 44.235 1.00 97.50 98 GLU A N 1
ATOM 738 C CA . GLU A 1 98 ? -29.587 -4.094 44.456 1.00 97.50 98 GLU A CA 1
ATOM 739 C C . GLU A 1 98 ? -29.722 -5.141 45.572 1.00 97.50 98 GLU A C 1
ATOM 741 O O . GLU A 1 98 ? -30.550 -4.980 46.475 1.00 97.50 98 GLU A O 1
ATOM 746 N N . GLU A 1 99 ? -28.861 -6.162 45.583 1.00 97.75 99 GLU A N 1
ATOM 747 C CA . GLU A 1 99 ? -28.840 -7.190 46.629 1.00 97.75 99 GLU A CA 1
ATOM 748 C C . GLU A 1 99 ? -28.487 -6.609 48.010 1.00 97.75 99 GLU A C 1
ATOM 750 O O . GLU A 1 99 ? -29.148 -6.917 49.010 1.00 97.75 99 GLU A O 1
ATOM 755 N N . ILE A 1 100 ? -27.494 -5.713 48.075 1.00 97.19 100 ILE A N 1
ATOM 756 C CA . ILE A 1 100 ? -27.131 -4.993 49.307 1.00 97.19 100 ILE A CA 1
ATOM 757 C C . ILE A 1 100 ? -28.316 -4.167 49.810 1.00 97.19 100 ILE A C 1
ATOM 759 O O . ILE A 1 100 ? -28.618 -4.179 51.006 1.00 97.19 100 ILE A O 1
ATOM 763 N N . THR A 1 101 ? -29.006 -3.470 48.909 1.00 97.19 101 THR A N 1
ATOM 764 C CA . THR A 1 101 ? -30.158 -2.630 49.256 1.00 97.19 101 THR A CA 1
ATOM 765 C C . THR A 1 101 ? -31.309 -3.477 49.802 1.00 97.19 101 THR A C 1
ATOM 767 O O . THR A 1 101 ? -31.859 -3.155 50.857 1.00 97.19 101 THR A O 1
ATOM 770 N N . SER A 1 102 ? -31.624 -4.604 49.154 1.00 97.62 102 SER A N 1
ATOM 771 C CA . SER A 1 102 ? -32.628 -5.565 49.633 1.00 97.62 102 SER A CA 1
ATOM 772 C C . SER A 1 102 ? -32.263 -6.135 51.009 1.00 97.62 102 SER A C 1
ATOM 774 O O . SER A 1 102 ? -33.093 -6.185 51.921 1.00 97.62 102 SER A O 1
ATOM 776 N N . SER A 1 103 ? -30.992 -6.496 51.199 1.00 97.31 103 SER A N 1
ATOM 777 C CA . SER A 1 103 ? -30.477 -6.993 52.477 1.00 97.31 103 SER A CA 1
ATOM 778 C C . SER A 1 103 ? -30.597 -5.946 53.586 1.00 97.31 103 SER A C 1
ATOM 780 O O . SER A 1 103 ? -31.060 -6.265 54.682 1.00 97.31 103 SER A O 1
ATOM 782 N N . MET A 1 104 ? -30.254 -4.687 53.303 1.00 96.81 104 MET A N 1
ATOM 783 C CA . MET A 1 104 ? -30.400 -3.577 54.248 1.00 96.81 104 MET A CA 1
ATOM 784 C C . MET A 1 104 ? -31.860 -3.316 54.619 1.00 96.81 104 MET A C 1
ATOM 786 O O . MET A 1 104 ? -32.163 -3.116 55.796 1.00 96.81 104 MET A O 1
ATOM 790 N N . GLN A 1 105 ? -32.781 -3.382 53.655 1.00 96.06 105 GLN A N 1
ATOM 791 C CA . GLN A 1 105 ? -34.212 -3.257 53.927 1.00 96.06 105 GLN A CA 1
ATOM 792 C C . GLN A 1 105 ? -34.706 -4.386 54.846 1.00 96.06 105 GLN A C 1
ATOM 794 O O . GLN A 1 105 ? -35.391 -4.119 55.833 1.00 96.06 105 GLN A O 1
ATOM 799 N N . ASN A 1 106 ? -34.304 -5.633 54.584 1.00 95.75 106 ASN A N 1
ATOM 800 C CA . ASN A 1 106 ? -34.650 -6.782 55.427 1.00 95.75 106 ASN A CA 1
ATOM 801 C C . ASN A 1 106 ? -34.106 -6.650 56.858 1.00 95.75 106 ASN A C 1
ATOM 803 O O . ASN A 1 106 ? -34.811 -6.959 57.821 1.00 95.75 106 ASN A O 1
ATOM 807 N N . VAL A 1 107 ? -32.863 -6.182 57.014 1.00 96.75 107 VAL A N 1
ATOM 808 C CA . VAL A 1 107 ? -32.257 -5.921 58.331 1.00 96.75 107 VAL A CA 1
ATOM 809 C C . VAL A 1 107 ? -33.001 -4.802 59.062 1.00 96.75 107 VAL A C 1
ATOM 811 O O . VAL A 1 107 ? -33.277 -4.937 60.255 1.00 96.75 107 VAL A O 1
ATOM 814 N N . SER A 1 108 ? -33.377 -3.729 58.361 1.00 96.31 108 SER A N 1
ATOM 815 C CA . SER A 1 108 ? -34.157 -2.626 58.932 1.00 96.31 108 SER A CA 1
ATOM 816 C C . SER A 1 108 ? -35.518 -3.091 59.454 1.00 96.31 108 SER A C 1
ATOM 818 O O . SER A 1 108 ? -35.892 -2.718 60.563 1.00 96.31 108 SER A O 1
ATOM 820 N N . VAL A 1 109 ? -36.241 -3.921 58.690 1.00 94.94 109 VAL A N 1
ATOM 821 C CA . VAL A 1 109 ? -37.534 -4.491 59.115 1.00 94.94 109 VAL A CA 1
ATOM 822 C C . VAL A 1 109 ? -37.357 -5.335 60.376 1.00 94.94 109 VAL A C 1
ATOM 824 O O . VAL A 1 109 ? -37.993 -5.056 61.386 1.00 94.94 109 VAL A O 1
ATOM 827 N N . LYS A 1 110 ? -36.408 -6.281 60.375 1.00 95.25 110 LYS A N 1
ATOM 828 C CA . LYS A 1 110 ? -36.115 -7.114 61.556 1.00 95.25 110 LYS A CA 1
ATOM 829 C C . LYS A 1 110 ? -35.730 -6.301 62.787 1.00 95.25 110 LYS A C 1
ATOM 831 O O . LYS A 1 110 ? -36.084 -6.669 63.900 1.00 95.25 110 LYS A O 1
ATOM 836 N N . THR A 1 111 ? -34.986 -5.216 62.596 1.00 94.88 111 THR A N 1
ATOM 837 C CA . THR A 1 111 ? -34.598 -4.327 63.696 1.00 94.88 111 THR A CA 1
ATOM 838 C C . THR A 1 111 ? -35.826 -3.635 64.286 1.00 94.88 111 THR A C 1
ATOM 840 O O . THR A 1 111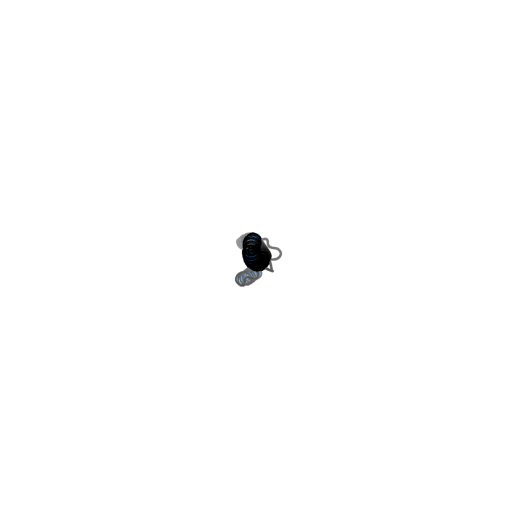 ? -35.953 -3.578 65.505 1.00 94.88 111 THR A O 1
ATOM 843 N N . SER A 1 112 ? -36.751 -3.169 63.440 1.00 93.56 112 SER A N 1
ATOM 844 C CA . SER A 1 112 ? -38.030 -2.602 63.882 1.00 93.56 112 SER A CA 1
ATOM 845 C C . SER A 1 112 ? -38.863 -3.619 64.665 1.00 93.56 112 SER A C 1
ATOM 847 O O . SER A 1 112 ? -39.340 -3.289 65.74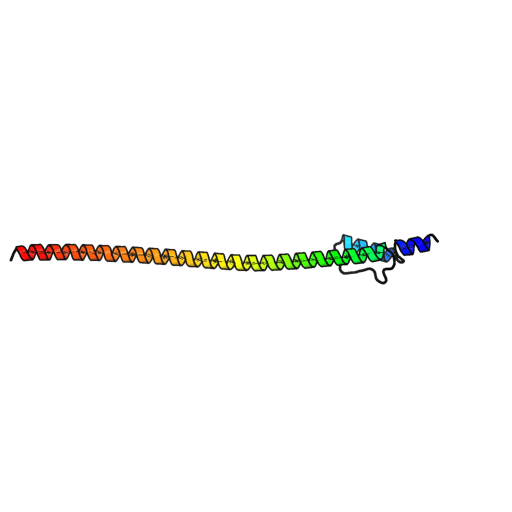6 1.00 93.56 112 SER A O 1
ATOM 849 N N . ASP A 1 113 ? -38.985 -4.852 64.164 1.00 94.31 113 ASP A N 1
ATOM 850 C CA . ASP A 1 113 ? -39.744 -5.919 64.832 1.00 94.31 113 ASP A CA 1
ATOM 851 C C . ASP A 1 113 ? -39.196 -6.206 66.242 1.00 94.31 113 ASP A C 1
ATOM 853 O O . ASP A 1 113 ? -39.956 -6.327 67.202 1.00 94.31 113 ASP A O 1
ATOM 857 N N . VAL A 1 114 ? -37.864 -6.261 66.390 1.00 94.62 114 VAL A N 1
ATOM 858 C CA . VAL A 1 114 ? -37.200 -6.474 67.688 1.00 94.62 114 VAL A CA 1
ATOM 859 C C . VAL A 1 114 ? -37.438 -5.309 68.651 1.00 94.62 114 VAL A C 1
ATOM 861 O O . VAL A 1 114 ? -37.629 -5.549 69.844 1.00 94.62 114 VAL A O 1
ATOM 864 N N . ILE A 1 115 ? -37.435 -4.062 68.164 1.00 92.00 115 ILE A N 1
ATOM 865 C CA . ILE A 1 115 ? -37.739 -2.881 68.989 1.00 92.00 115 ILE A CA 1
ATOM 866 C C . ILE A 1 115 ? -39.168 -2.975 69.520 1.00 92.00 115 ILE A C 1
ATOM 868 O O . ILE A 1 115 ? -39.358 -2.918 70.731 1.00 92.00 115 ILE A O 1
ATOM 872 N N . THR A 1 116 ? -40.151 -3.198 68.642 1.00 92.00 116 THR A N 1
ATOM 873 C CA . THR A 1 116 ? -41.559 -3.337 69.039 1.00 92.00 116 THR A CA 1
ATOM 874 C C . THR A 1 116 ? -41.742 -4.459 70.058 1.00 92.00 116 THR A C 1
ATOM 876 O O . THR A 1 116 ? -42.373 -4.259 71.090 1.00 92.00 116 THR A O 1
ATOM 879 N N . GLN A 1 117 ? -41.127 -5.621 69.833 1.00 91.75 117 GLN A N 1
ATOM 880 C CA . GLN A 1 117 ? -41.226 -6.736 70.772 1.00 91.75 117 GLN A CA 1
ATOM 881 C C . GLN A 1 117 ? -40.538 -6.462 72.118 1.00 91.75 117 GLN A C 1
ATOM 883 O O . GLN A 1 117 ? -40.946 -7.020 73.131 1.00 91.75 117 GLN A O 1
ATOM 888 N N . SER A 1 118 ? -39.515 -5.603 72.147 1.00 92.44 118 SER A N 1
ATOM 889 C CA . SER A 1 118 ? -38.855 -5.186 73.391 1.00 92.44 118 SER A CA 1
ATOM 890 C C . SER A 1 118 ? -39.701 -4.208 74.211 1.00 92.44 118 SER A C 1
ATOM 892 O O . SER A 1 118 ? -39.523 -4.144 75.421 1.00 92.44 118 SER A O 1
ATOM 894 N N . GLU A 1 119 ? -40.606 -3.454 73.579 1.00 89.75 119 GLU A N 1
ATOM 895 C CA . GLU A 1 119 ? -41.550 -2.553 74.261 1.00 89.75 119 GLU A CA 1
ATOM 896 C C . GLU A 1 119 ? -42.751 -3.299 74.872 1.00 89.75 119 GLU A C 1
ATOM 898 O O . GLU A 1 119 ? -43.400 -2.778 75.778 1.00 89.75 119 GLU A O 1
ATOM 903 N N . GLU A 1 120 ? -43.047 -4.514 74.397 1.00 83.38 120 GLU A N 1
ATOM 904 C CA . GLU A 1 120 ? -44.122 -5.371 74.925 1.00 83.38 120 GLU A CA 1
ATOM 905 C C . GLU A 1 120 ? -43.706 -6.236 76.138 1.00 83.38 120 GLU A C 1
ATOM 907 O O . GLU A 1 120 ? -44.548 -6.952 76.689 1.00 83.38 120 GLU A O 1
ATOM 912 N N . ILE A 1 121 ? -42.435 -6.183 76.559 1.00 62.22 121 ILE A N 1
ATOM 913 C CA . ILE A 1 121 ? -41.864 -6.925 77.705 1.00 62.22 121 ILE A CA 1
ATOM 914 C C . ILE A 1 121 ? -41.773 -6.023 78.938 1.00 62.22 121 ILE A C 1
ATOM 916 O O . ILE A 1 121 ? -42.153 -6.500 80.034 1.00 62.22 121 ILE A O 1
#

Organism: Campylobacter coli (NCBI:txid195)

pLDDT: mean 96.23, std 4.32, range [62.22, 98.69]

Sequence (121 aa):
RLLDVLQTRVGSDMNAIHKIFEEYKSLDFRNKLDNANGSVEVTTNALGDEIVKMLKQSSDFANHLASESSKLQSAVQNLTSSSNSQAASLEETAAALEEITSSMQNVSVKTSDVITQSEEI

Secondary structure (DSSP, 8-state):
-HHHHHHHHT-S-HHHHHHHHHHHHTT--S---TT--SHHHHHHHHHHHHHHHHHHHHHHHHHHHHHHHHHHHHHHHHHHHHHHHHHHHHHHHHHHHHHHHHHHHHHHHHHHHHHHHHHT-

Foldseek 3Di:
DVVVVCCQAARDDPPLVVVCVVCVVVVNLPDADPPGRHPNRVVSVVVSVVSVVVVVVVVVVVVVVVVVVVVVVVVVVVVVVVVVVVVVVVVVVVVVVVVVVVVVVVVVVVVVVVVVVVVVD

Radius of gyration: 41.0 Å; chains: 1; bounding box: 72×24×118 Å